Protein AF-A0A256XJR9-F1 (afdb_monomer_lite)

pLDDT: mean 82.84, std 9.89, range [37.97, 92.25]

Secondary structure (DSSP, 8-state):
---B-TTT-PBP-HHHHHHHHHHS-S-GGG-----HHHHH-HHHHHSS--TT--HHHHT-TT---HHHHHHHHHHHHHHTT-S--HHHHHHHHHHHHHSSSS----EE-TTS-EE-TTTTTPPPPPPPPHHHHHHHHHHHS----

Structure (mmCIF, N/CA/C/O backbone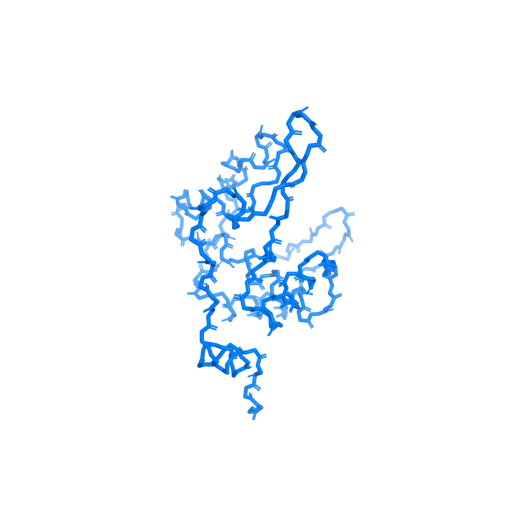):
data_AF-A0A256XJR9-F1
#
_entry.id   AF-A0A256XJR9-F1
#
loop_
_atom_site.group_PDB
_atom_site.id
_atom_site.type_symbol
_atom_site.label_atom_id
_atom_site.label_alt_id
_atom_site.label_comp_id
_atom_site.label_asym_id
_atom_site.label_entity_id
_atom_site.label_seq_id
_atom_site.pdbx_PDB_ins_code
_atom_site.Cartn_x
_atom_site.Cartn_y
_atom_site.Cartn_z
_atom_site.occupancy
_atom_site.B_iso_or_equiv
_atom_site.auth_seq_id
_atom_site.auth_comp_id
_atom_site.auth_asym_id
_atom_site.auth_atom_id
_atom_site.pdbx_PDB_model_num
ATOM 1 N N . MET A 1 1 ? 23.574 -1.643 -22.520 1.00 49.12 1 MET A N 1
ATOM 2 C CA . MET A 1 1 ? 23.359 -0.195 -22.320 1.00 49.12 1 MET A CA 1
ATOM 3 C C . MET A 1 1 ? 23.035 0.008 -20.848 1.00 49.12 1 MET A C 1
ATOM 5 O O . MET A 1 1 ? 22.000 -0.467 -20.403 1.00 49.12 1 MET A O 1
ATOM 9 N N . THR A 1 2 ? 23.954 0.566 -20.061 1.00 58.09 2 THR A N 1
ATOM 10 C CA . THR A 1 2 ? 23.711 0.877 -18.642 1.00 58.09 2 THR A CA 1
ATOM 11 C C . THR A 1 2 ? 22.934 2.181 -18.558 1.00 58.09 2 THR A C 1
ATOM 13 O O . THR A 1 2 ? 23.445 3.219 -18.967 1.00 58.09 2 THR A O 1
ATOM 16 N N . VAL A 1 3 ? 21.697 2.117 -18.068 1.00 70.38 3 VAL A N 1
ATOM 17 C CA . VAL A 1 3 ? 20.910 3.313 -17.753 1.00 70.38 3 VAL A CA 1
ATOM 18 C C . VAL A 1 3 ? 21.555 3.977 -16.537 1.00 70.38 3 VAL A C 1
ATOM 20 O O . VAL A 1 3 ? 21.739 3.329 -15.505 1.00 70.38 3 VAL A O 1
ATOM 23 N N . VAL A 1 4 ? 21.947 5.239 -16.691 1.00 77.62 4 VAL A N 1
ATOM 24 C CA . VAL A 1 4 ? 22.474 6.098 -15.624 1.00 77.62 4 VAL A CA 1
ATOM 25 C C . VAL A 1 4 ? 21.506 7.261 -15.484 1.00 77.62 4 VAL A C 1
ATOM 27 O O . VAL A 1 4 ? 21.094 7.833 -16.495 1.00 77.62 4 VAL A O 1
ATOM 30 N N . ASP A 1 5 ? 21.111 7.580 -14.255 1.00 76.94 5 ASP A N 1
ATOM 31 C CA . ASP A 1 5 ? 20.311 8.773 -14.002 1.00 76.94 5 ASP A CA 1
ATOM 32 C C . ASP A 1 5 ? 21.169 10.024 -14.225 1.00 76.94 5 ASP A C 1
ATOM 34 O O . ASP A 1 5 ? 22.195 10.205 -13.577 1.00 76.94 5 ASP A O 1
ATOM 38 N N . LEU A 1 6 ? 20.749 10.894 -15.143 1.00 81.31 6 LEU A N 1
ATOM 39 C CA . LEU A 1 6 ? 21.476 12.121 -15.479 1.00 81.31 6 LEU A CA 1
ATOM 40 C C . LEU A 1 6 ? 21.401 13.176 -14.370 1.00 81.31 6 LEU A C 1
ATOM 42 O O . LEU A 1 6 ? 22.232 14.077 -14.346 1.00 81.31 6 LEU A O 1
ATOM 46 N N . MET A 1 7 ? 20.416 13.085 -13.473 1.00 82.31 7 MET A N 1
ATOM 47 C CA . MET A 1 7 ? 20.223 14.079 -12.415 1.00 82.31 7 MET A CA 1
ATOM 48 C C . MET A 1 7 ? 21.049 13.779 -11.162 1.00 82.31 7 MET A C 1
ATOM 50 O O . MET A 1 7 ? 21.470 14.709 -10.480 1.00 82.31 7 MET A O 1
ATOM 54 N N . SER A 1 8 ? 21.274 12.500 -10.853 1.00 83.44 8 SER A N 1
ATOM 55 C CA . SER A 1 8 ? 21.989 12.066 -9.643 1.00 83.44 8 SER A CA 1
ATOM 56 C C . SER A 1 8 ? 23.262 11.260 -9.911 1.00 83.44 8 SER A C 1
ATOM 58 O O . SER A 1 8 ? 23.920 10.835 -8.965 1.00 83.44 8 SER A O 1
ATOM 60 N N . GLU A 1 9 ? 23.586 10.991 -11.180 1.00 83.94 9 GLU A N 1
ATOM 61 C CA . GLU A 1 9 ? 24.629 10.044 -11.613 1.00 83.94 9 GLU A CA 1
ATOM 62 C C . GLU A 1 9 ? 24.456 8.619 -11.051 1.00 83.94 9 GLU A C 1
ATOM 64 O O . GLU A 1 9 ? 25.356 7.775 -11.145 1.00 83.94 9 GLU A O 1
ATOM 69 N N . ALA A 1 10 ? 23.280 8.312 -10.491 1.00 83.00 10 ALA A N 1
ATOM 70 C CA . ALA A 1 10 ? 22.995 7.011 -9.922 1.00 83.00 10 ALA A CA 1
ATOM 71 C C . ALA A 1 10 ? 23.047 5.933 -11.008 1.00 83.00 10 ALA A C 1
ATOM 73 O O . ALA A 1 10 ? 22.392 6.006 -12.055 1.00 83.00 10 ALA A O 1
ATOM 74 N N . LYS A 1 11 ? 23.835 4.894 -10.734 1.00 82.75 11 LYS A N 1
ATOM 75 C CA . LYS A 1 11 ? 23.914 3.695 -11.567 1.00 82.75 11 LYS A CA 1
ATOM 76 C C . LYS A 1 11 ? 22.840 2.706 -11.137 1.00 82.75 11 LYS A C 1
ATOM 78 O O . LYS A 1 11 ? 22.510 2.598 -9.958 1.00 82.75 11 LYS A O 1
ATOM 83 N N . MET A 1 12 ? 22.338 1.937 -12.097 1.00 79.56 12 MET A N 1
ATOM 84 C CA . MET A 1 12 ? 21.419 0.838 -11.817 1.00 79.56 12 MET A CA 1
ATOM 85 C C . MET A 1 12 ? 22.041 -0.150 -10.818 1.00 79.56 12 MET A C 1
ATOM 87 O O . MET A 1 12 ? 23.063 -0.774 -11.108 1.00 79.56 12 MET A O 1
ATOM 91 N N . ASN A 1 13 ? 21.394 -0.330 -9.666 1.00 84.69 13 ASN A N 1
ATOM 92 C CA . ASN A 1 13 ? 21.757 -1.370 -8.713 1.00 84.69 13 ASN A CA 1
ATOM 93 C C . ASN A 1 13 ? 21.196 -2.717 -9.198 1.00 84.69 13 ASN A C 1
ATOM 95 O O . ASN A 1 13 ? 19.987 -2.958 -9.171 1.00 84.69 13 ASN A O 1
ATOM 99 N N . VAL A 1 14 ? 22.092 -3.576 -9.688 1.00 83.31 14 VAL A N 1
ATOM 100 C CA . VAL A 1 14 ? 21.743 -4.878 -10.274 1.00 83.31 14 VAL A CA 1
ATOM 101 C C . VAL A 1 14 ? 21.145 -5.821 -9.229 1.00 83.31 14 VAL A C 1
ATOM 103 O O . VAL A 1 14 ? 20.202 -6.539 -9.547 1.00 83.31 14 VAL A O 1
ATOM 106 N N . GLU A 1 15 ? 21.640 -5.775 -7.993 1.00 85.31 15 GLU A N 1
ATOM 107 C CA . GLU A 1 15 ? 21.174 -6.625 -6.895 1.00 85.31 15 GLU A CA 1
ATOM 108 C C . GLU A 1 15 ? 19.758 -6.240 -6.443 1.00 85.31 15 GLU A C 1
ATOM 110 O O . GLU A 1 15 ? 18.892 -7.096 -6.271 1.00 85.31 15 GLU A O 1
ATOM 115 N N . LEU A 1 16 ? 19.475 -4.939 -6.321 1.00 81.69 16 LEU A N 1
ATOM 116 C CA . LEU A 1 16 ? 18.118 -4.467 -6.030 1.00 81.69 16 LEU A CA 1
ATOM 117 C C . LEU A 1 16 ? 17.151 -4.826 -7.157 1.00 81.69 16 LEU A C 1
ATOM 119 O O . LEU A 1 16 ? 16.016 -5.218 -6.895 1.00 81.69 16 LEU A O 1
ATOM 123 N N . ARG A 1 17 ? 17.603 -4.740 -8.414 1.00 80.69 17 ARG A N 1
ATOM 124 C CA . ARG A 1 17 ? 16.804 -5.167 -9.565 1.00 80.69 17 ARG A CA 1
ATOM 125 C C . ARG A 1 17 ? 16.477 -6.659 -9.491 1.00 80.69 17 ARG A C 1
ATOM 127 O O . ARG A 1 17 ? 15.327 -7.009 -9.733 1.00 80.69 17 ARG A O 1
ATOM 134 N N . SER A 1 18 ? 17.444 -7.526 -9.182 1.00 83.00 18 SER A N 1
ATOM 135 C CA . SER A 1 18 ? 17.182 -8.966 -9.068 1.00 83.00 18 SER A CA 1
ATOM 136 C C . SER A 1 18 ? 16.237 -9.278 -7.910 1.00 83.00 18 SER A C 1
ATOM 138 O O . SER A 1 18 ? 15.260 -9.983 -8.131 1.00 83.00 18 SER A O 1
ATOM 140 N N . LYS A 1 19 ? 16.434 -8.666 -6.734 1.00 84.06 19 LYS A N 1
ATOM 141 C CA . LYS A 1 19 ? 15.525 -8.825 -5.583 1.00 84.06 19 LYS A CA 1
ATOM 142 C C . LYS A 1 19 ? 14.102 -8.350 -5.891 1.00 84.06 19 LYS A C 1
ATOM 144 O O . LYS A 1 19 ? 13.136 -8.996 -5.504 1.00 84.06 19 LYS A O 1
ATOM 149 N N . ALA A 1 20 ? 13.949 -7.237 -6.611 1.00 80.06 20 ALA A N 1
ATOM 150 C CA . ALA A 1 20 ? 12.634 -6.727 -7.000 1.00 80.06 20 ALA A CA 1
ATOM 151 C C . ALA A 1 20 ? 11.917 -7.643 -8.005 1.00 80.06 20 ALA A C 1
ATOM 153 O O . ALA A 1 20 ? 10.696 -7.759 -7.949 1.00 80.06 20 ALA A O 1
ATOM 154 N N . ILE A 1 21 ? 12.665 -8.293 -8.904 1.00 78.75 21 ILE A N 1
ATOM 155 C CA . ILE A 1 21 ? 12.128 -9.287 -9.846 1.00 78.75 21 ILE A CA 1
ATOM 156 C C . ILE A 1 21 ? 11.777 -10.591 -9.125 1.00 78.75 21 ILE A C 1
ATOM 158 O O . ILE A 1 21 ? 10.779 -11.206 -9.455 1.00 78.75 21 ILE A O 1
ATOM 162 N N . GLU A 1 22 ? 12.563 -11.010 -8.138 1.00 79.62 22 GLU A N 1
ATOM 163 C CA . GLU A 1 22 ? 12.275 -12.208 -7.346 1.00 79.62 22 GLU A CA 1
ATOM 164 C C . GLU A 1 22 ? 11.027 -12.024 -6.468 1.00 79.62 22 GLU A C 1
ATOM 166 O O . GLU A 1 22 ? 10.140 -12.876 -6.452 1.00 79.62 22 GLU A O 1
ATOM 171 N N . LYS A 1 23 ? 10.911 -10.874 -5.784 1.00 73.62 23 LYS A N 1
ATOM 172 C CA . LYS A 1 23 ? 9.734 -10.547 -4.961 1.00 73.62 23 LYS A CA 1
ATOM 173 C C . LYS A 1 23 ? 8.497 -10.193 -5.798 1.00 73.62 23 LYS A C 1
ATOM 175 O O . LYS A 1 23 ? 7.369 -10.399 -5.352 1.00 73.62 23 LYS A O 1
ATOM 180 N N . GLY A 1 24 ? 8.681 -9.618 -6.986 1.00 65.62 24 GLY A N 1
ATOM 181 C CA . GLY A 1 24 ? 7.599 -9.283 -7.908 1.00 65.62 24 GLY A CA 1
ATOM 182 C C . GLY A 1 24 ? 7.228 -10.492 -8.761 1.00 65.62 24 GLY A C 1
ATOM 183 O O . GLY A 1 24 ? 8.006 -10.897 -9.606 1.00 65.62 24 GLY A O 1
ATOM 184 N N . ARG A 1 25 ? 6.026 -11.052 -8.596 1.00 58.66 25 ARG A N 1
ATOM 185 C CA . ARG A 1 25 ? 5.564 -12.292 -9.261 1.00 58.66 25 ARG A CA 1
ATOM 186 C C . ARG A 1 25 ? 5.452 -12.265 -10.807 1.00 58.66 25 ARG A C 1
ATOM 188 O O . ARG A 1 25 ? 4.708 -13.070 -11.354 1.00 58.66 25 ARG A O 1
ATOM 195 N N . TYR A 1 26 ? 6.138 -11.381 -11.534 1.00 57.34 26 TYR A N 1
ATOM 196 C CA . TYR A 1 26 ? 5.908 -11.185 -12.969 1.00 57.34 26 TYR A CA 1
ATOM 197 C C . TYR A 1 26 ? 7.154 -10.823 -13.778 1.00 57.34 26 TYR A C 1
ATOM 199 O O . TYR A 1 26 ? 8.120 -10.247 -13.277 1.00 57.34 26 TYR A O 1
ATOM 207 N N . GLU A 1 27 ? 7.063 -11.108 -15.081 1.00 55.78 27 GLU A N 1
ATOM 208 C CA . GLU A 1 27 ? 8.012 -10.778 -16.148 1.00 55.78 27 GLU A CA 1
ATOM 209 C C . GLU A 1 27 ? 8.157 -9.258 -16.351 1.00 55.78 27 GLU A C 1
ATOM 211 O O . GLU A 1 27 ? 7.806 -8.661 -17.365 1.00 55.78 27 GLU A O 1
ATOM 216 N N . LEU A 1 28 ? 8.771 -8.599 -15.376 1.00 58.75 28 LEU A N 1
ATOM 217 C CA . LEU A 1 28 ? 9.246 -7.217 -15.443 1.00 58.75 28 LEU A CA 1
ATOM 218 C C . LEU A 1 28 ? 10.270 -6.966 -16.558 1.00 58.75 28 LEU A C 1
ATOM 220 O O . LEU A 1 28 ? 10.629 -5.820 -16.841 1.00 58.75 28 LEU A O 1
ATOM 224 N N . TYR A 1 29 ? 10.748 -8.041 -17.183 1.00 60.28 29 TYR A N 1
ATOM 225 C CA . TYR A 1 29 ? 11.843 -8.041 -18.136 1.00 60.28 29 TYR A CA 1
ATOM 226 C C . TYR A 1 29 ? 11.488 -7.425 -19.495 1.00 60.28 29 TYR A C 1
ATOM 228 O O . TYR A 1 29 ? 12.391 -7.074 -20.248 1.00 60.28 29 TYR A O 1
ATOM 236 N N . ASN A 1 30 ? 10.206 -7.202 -19.789 1.00 72.12 30 ASN A N 1
ATOM 237 C CA . ASN A 1 30 ? 9.804 -6.777 -21.128 1.00 72.12 30 ASN A CA 1
ATOM 238 C C . ASN A 1 30 ? 9.737 -5.242 -21.310 1.00 72.12 30 ASN A C 1
ATOM 240 O O . ASN A 1 30 ? 9.735 -4.757 -22.432 1.00 72.12 30 ASN A O 1
ATOM 244 N N . CYS A 1 31 ? 9.782 -4.409 -20.259 1.00 83.31 31 CYS A N 1
ATOM 245 C CA . CYS A 1 31 ? 9.561 -2.957 -20.406 1.00 83.31 31 CYS A CA 1
ATOM 246 C C . CYS A 1 31 ? 10.505 -2.238 -21.410 1.00 83.31 31 CYS A C 1
ATOM 248 O O . CYS A 1 31 ? 11.674 -1.985 -21.132 1.00 83.31 31 CYS A O 1
ATOM 250 N N . PHE A 1 32 ? 9.943 -1.769 -22.528 1.00 88.12 32 PHE A N 1
ATOM 251 C CA . PHE A 1 32 ? 10.620 -0.998 -23.592 1.00 88.12 32 PHE A CA 1
ATOM 252 C C . PHE A 1 32 ? 10.516 0.534 -23.463 1.00 88.12 32 PHE A C 1
ATOM 254 O O . PHE A 1 32 ? 10.680 1.253 -24.443 1.00 88.12 32 PHE A O 1
ATOM 261 N N . GLN A 1 33 ? 10.169 1.053 -22.281 1.00 87.69 33 GLN A N 1
ATOM 262 C CA . GLN A 1 33 ? 10.149 2.500 -22.002 1.00 87.69 33 GLN A CA 1
ATOM 263 C C . GLN A 1 33 ? 9.188 3.348 -22.873 1.00 87.69 33 GLN A C 1
ATOM 265 O O . GLN A 1 33 ? 9.448 4.514 -23.146 1.00 87.69 33 GLN A O 1
ATOM 270 N N . CYS A 1 34 ? 8.019 2.821 -23.259 1.00 92.25 34 CYS A N 1
ATOM 271 C CA . CYS A 1 34 ? 7.041 3.569 -24.079 1.00 92.25 34 CYS A CA 1
ATOM 272 C C . CYS A 1 34 ? 6.291 4.720 -23.374 1.00 92.25 34 CYS A C 1
ATOM 274 O O . CYS A 1 34 ? 5.433 5.348 -23.991 1.00 92.25 34 CYS A O 1
ATOM 276 N N . MET A 1 35 ? 6.514 4.948 -22.074 1.00 90.19 35 MET A N 1
ATOM 277 C CA . MET A 1 35 ? 5.872 6.012 -21.276 1.00 90.19 35 MET A CA 1
ATOM 278 C C . MET A 1 35 ? 4.330 5.951 -21.147 1.00 90.19 35 MET A C 1
ATOM 280 O O . MET A 1 35 ? 3.708 6.890 -20.637 1.00 90.19 35 MET A O 1
ATOM 284 N N . ARG A 1 36 ? 3.667 4.854 -21.542 1.00 90.88 36 ARG A N 1
ATOM 285 C CA . ARG A 1 36 ? 2.200 4.705 -21.395 1.00 90.88 36 ARG A CA 1
ATOM 286 C C . ARG A 1 36 ? 1.729 4.731 -19.942 1.00 90.88 36 ARG A C 1
ATOM 288 O O . ARG A 1 36 ? 0.711 5.349 -19.638 1.00 90.88 36 ARG A O 1
ATOM 295 N N . CYS A 1 37 ? 2.471 4.093 -19.040 1.00 90.12 37 CYS A N 1
ATOM 296 C CA . CYS A 1 37 ? 2.161 4.119 -17.612 1.00 90.12 37 CYS A CA 1
ATOM 297 C C . CYS A 1 37 ? 2.278 5.540 -17.036 1.00 90.12 37 CYS A C 1
ATOM 299 O O . CYS A 1 37 ? 1.386 5.967 -16.309 1.00 90.12 37 CYS A O 1
ATOM 301 N N . THR A 1 38 ? 3.307 6.299 -17.427 1.00 89.44 38 THR A N 1
ATOM 302 C CA . THR A 1 38 ? 3.522 7.688 -16.993 1.00 89.44 38 THR A CA 1
ATOM 303 C C . THR A 1 38 ? 2.435 8.622 -17.518 1.00 89.44 38 THR A C 1
ATOM 305 O O . THR A 1 38 ? 1.777 9.306 -16.739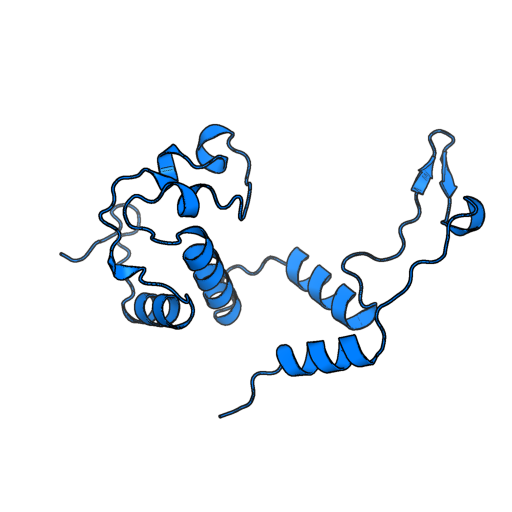 1.00 89.44 38 THR A O 1
ATOM 308 N N . SER A 1 39 ? 2.176 8.603 -18.828 1.00 88.81 39 SER A N 1
ATOM 309 C CA . SER A 1 39 ? 1.135 9.432 -19.459 1.00 88.81 39 SER A CA 1
ATOM 310 C C . SER A 1 39 ? -0.283 9.071 -19.001 1.00 88.81 39 SER A C 1
ATOM 312 O O . SER A 1 39 ? -1.181 9.914 -19.002 1.00 88.81 39 SER A O 1
ATOM 314 N N . GLY A 1 40 ? -0.507 7.818 -18.598 1.00 84.75 40 GLY A N 1
ATOM 315 C CA . GLY A 1 40 ? -1.768 7.330 -18.047 1.00 84.75 40 GLY A CA 1
ATOM 316 C C . GLY A 1 40 ? -1.940 7.543 -16.541 1.00 84.75 40 GLY A C 1
ATOM 317 O O . GLY A 1 40 ? -3.050 7.335 -16.045 1.00 84.75 40 GLY A O 1
ATOM 318 N N . CYS A 1 41 ? -0.886 7.945 -15.828 1.00 88.56 41 CYS A N 1
ATOM 319 C CA . CYS A 1 41 ? -0.884 8.038 -14.374 1.00 88.56 41 CYS A CA 1
ATOM 320 C C . CYS A 1 41 ? -1.781 9.182 -13.892 1.00 88.56 41 CYS A C 1
ATOM 322 O O . CYS A 1 41 ? -1.608 10.338 -14.281 1.00 88.56 41 CYS A O 1
ATOM 324 N N . THR A 1 42 ? -2.727 8.878 -13.002 1.00 84.12 42 THR A N 1
ATOM 325 C CA . THR A 1 42 ? -3.565 9.904 -12.368 1.00 84.12 42 THR A CA 1
ATOM 326 C C . THR A 1 42 ? -2.743 10.839 -11.500 1.00 84.12 42 THR A C 1
ATOM 328 O O . THR A 1 42 ? -3.041 12.024 -11.484 1.00 84.12 42 THR A O 1
ATOM 331 N N . SER A 1 43 ? -1.674 10.348 -10.865 1.00 83.06 43 SER A N 1
ATOM 332 C CA . SER A 1 43 ? -0.786 11.199 -10.070 1.00 83.06 43 SER A CA 1
ATOM 333 C C . SER A 1 43 ? -0.058 12.238 -10.916 1.00 83.06 43 SER A C 1
ATOM 335 O O . SER A 1 43 ? 0.153 13.351 -10.459 1.00 83.06 43 SER A O 1
ATOM 337 N N . MET A 1 44 ? 0.262 11.914 -12.172 1.00 80.38 44 MET A N 1
ATOM 338 C CA . MET A 1 44 ? 0.834 12.888 -13.105 1.00 80.38 44 MET A CA 1
ATOM 339 C C . MET A 1 44 ? -0.224 13.882 -13.609 1.00 80.38 44 MET A C 1
ATOM 341 O O . MET A 1 44 ? 0.058 15.064 -13.757 1.00 80.38 44 MET A O 1
ATOM 345 N N . LYS A 1 45 ? -1.453 13.418 -13.879 1.00 75.50 45 LYS A N 1
ATOM 346 C CA . LYS A 1 45 ? -2.515 14.259 -14.463 1.00 75.50 45 LYS A CA 1
ATOM 347 C C . LYS A 1 45 ? -3.206 15.184 -13.469 1.00 75.50 45 LYS A C 1
ATOM 349 O O . LYS A 1 45 ? -3.581 16.288 -13.835 1.00 75.50 45 LYS A O 1
ATOM 354 N N . LEU A 1 46 ? -3.453 14.686 -12.265 1.00 76.56 46 LEU A N 1
ATOM 355 C CA . LEU A 1 46 ? -4.226 15.376 -11.234 1.00 76.56 46 LEU A CA 1
ATOM 356 C C . LEU A 1 46 ? -3.327 15.981 -10.155 1.00 76.56 46 LEU A C 1
ATOM 358 O O . LEU A 1 46 ? -3.842 16.645 -9.269 1.00 76.56 46 LEU A O 1
ATOM 362 N N . LEU A 1 47 ? -2.009 15.734 -10.207 1.00 72.75 47 LEU A N 1
ATOM 363 C CA . LEU A 1 47 ? -1.044 16.116 -9.165 1.00 72.75 47 LEU A CA 1
ATOM 364 C C . LEU A 1 47 ? -1.432 15.617 -7.757 1.00 72.75 47 LEU A C 1
ATOM 366 O O . LEU A 1 47 ? -0.923 16.100 -6.751 1.00 72.75 47 LEU A O 1
ATOM 370 N N . GLU A 1 48 ? -2.302 14.607 -7.687 1.00 66.69 48 GLU A N 1
ATOM 371 C CA . GLU A 1 48 ? -2.739 13.955 -6.457 1.00 66.69 48 GLU A CA 1
ATOM 372 C C . GLU A 1 48 ? -2.124 12.563 -6.354 1.00 66.69 48 GLU A C 1
ATOM 374 O O . GLU A 1 48 ? -2.235 11.747 -7.273 1.00 66.69 48 GLU A O 1
ATOM 379 N N . LEU A 1 49 ? -1.530 12.237 -5.207 1.00 67.69 49 LEU A N 1
ATOM 380 C CA . LEU A 1 49 ? -1.005 10.898 -4.973 1.00 67.69 49 LEU A CA 1
ATOM 381 C C . LEU A 1 49 ? -2.169 9.895 -4.862 1.00 67.69 49 LEU A C 1
ATOM 383 O O . LEU A 1 49 ? -2.823 9.785 -3.828 1.00 67.69 49 LEU A O 1
ATOM 387 N N . LYS A 1 50 ? -2.422 9.134 -5.931 1.00 69.06 50 LYS A N 1
ATOM 388 C CA . LYS A 1 50 ? -3.341 7.984 -5.919 1.00 69.06 50 LYS A CA 1
ATOM 389 C C . LYS A 1 50 ? -2.526 6.691 -5.976 1.00 69.06 50 LYS A C 1
ATOM 391 O O . LYS A 1 50 ? -2.258 6.196 -7.077 1.00 69.06 50 LYS A O 1
ATOM 396 N N . PRO A 1 51 ? -2.068 6.155 -4.831 1.00 66.00 51 PRO A N 1
ATOM 397 C CA . PRO A 1 51 ? -1.356 4.885 -4.832 1.00 66.00 51 PRO A CA 1
ATOM 398 C C . PRO A 1 51 ? -2.274 3.771 -5.365 1.00 66.00 51 PRO A C 1
ATOM 400 O O . PRO A 1 51 ? -3.472 3.773 -5.106 1.00 66.00 51 PRO A O 1
ATOM 403 N N . GLN A 1 52 ? -1.701 2.838 -6.132 1.00 80.19 52 GLN A N 1
ATOM 404 C CA . GLN A 1 52 ? -2.327 1.555 -6.497 1.00 80.19 52 GLN A CA 1
ATOM 405 C C . GLN A 1 52 ? -3.652 1.631 -7.289 1.00 80.19 52 GLN A C 1
ATOM 407 O O . GLN A 1 52 ? -4.507 0.766 -7.165 1.00 80.19 52 GLN A O 1
ATOM 412 N N . CYS A 1 53 ? -3.826 2.609 -8.186 1.00 88.38 53 CYS A N 1
ATOM 413 C CA . CYS A 1 53 ? -5.003 2.652 -9.075 1.00 88.38 53 CYS A CA 1
ATOM 414 C C . CYS A 1 53 ? -5.000 1.615 -10.223 1.00 88.38 53 CYS A C 1
ATOM 416 O O . CYS A 1 53 ? -5.903 1.645 -11.059 1.00 88.38 53 CYS A O 1
ATOM 418 N N . LEU A 1 54 ? -3.960 0.776 -10.323 1.00 89.19 54 LEU A N 1
ATOM 419 C CA . LEU A 1 54 ? -3.752 -0.300 -11.313 1.00 89.19 54 LEU A CA 1
ATOM 420 C C . LEU A 1 54 ? -3.748 0.097 -12.804 1.00 89.19 54 LEU A C 1
ATOM 422 O O . LEU A 1 54 ? -3.361 -0.704 -13.647 1.00 89.19 54 LEU A O 1
ATOM 426 N N . LYS A 1 55 ? -4.063 1.348 -13.166 1.00 89.31 55 LYS A N 1
ATOM 427 C CA . LYS A 1 55 ? -4.133 1.798 -14.573 1.00 89.31 55 LYS A CA 1
ATOM 428 C C . LYS A 1 55 ? -2.861 1.552 -15.384 1.00 89.31 55 LYS A C 1
ATOM 430 O O . LYS A 1 55 ? -2.935 1.436 -16.604 1.00 89.31 55 LYS A O 1
ATOM 435 N N . CYS A 1 56 ? -1.697 1.575 -14.740 1.00 90.00 56 CYS A N 1
ATOM 436 C CA . CYS A 1 56 ? -0.418 1.320 -15.396 1.00 90.00 56 CYS A CA 1
ATOM 437 C C . CYS A 1 56 ? -0.246 -0.150 -15.798 1.00 90.00 56 CYS A C 1
ATOM 439 O O . CYS A 1 56 ? 0.351 -0.388 -16.844 1.00 90.00 56 CYS A O 1
ATOM 441 N N . THR A 1 57 ? -0.789 -1.082 -15.011 1.00 89.00 57 THR A N 1
ATOM 442 C CA . THR A 1 57 ? -0.847 -2.515 -15.321 1.00 89.00 57 THR A CA 1
ATOM 443 C C . THR A 1 57 ? -1.795 -2.744 -16.499 1.00 89.00 57 THR A C 1
ATOM 445 O O . THR A 1 57 ? -1.351 -3.158 -17.561 1.00 89.00 57 THR A O 1
ATOM 448 N N . GLU A 1 58 ? -3.044 -2.280 -16.400 1.00 90.19 58 GLU A N 1
ATOM 449 C CA . GLU A 1 58 ? -4.086 -2.487 -17.430 1.00 90.19 58 GLU A CA 1
ATOM 450 C C . GLU A 1 58 ? -3.752 -1.933 -18.825 1.00 90.19 58 GLU A C 1
ATOM 452 O O . GLU A 1 58 ? -4.311 -2.343 -19.839 1.00 90.19 58 GLU A O 1
ATOM 457 N N . ARG A 1 59 ? -2.890 -0.916 -18.900 1.00 90.06 59 ARG A N 1
ATOM 458 C CA . ARG A 1 59 ? -2.556 -0.227 -20.161 1.00 90.06 59 ARG A CA 1
ATOM 459 C C . ARG A 1 59 ? -1.212 -0.642 -20.729 1.00 90.06 59 ARG A C 1
ATOM 461 O O . ARG A 1 59 ? -0.816 -0.110 -21.776 1.00 90.06 59 ARG A O 1
ATOM 468 N N . CYS A 1 60 ? -0.479 -1.496 -20.022 1.00 90.06 60 CYS A N 1
ATOM 469 C CA . CYS A 1 60 ? 0.834 -1.908 -20.457 1.00 90.06 60 CYS A CA 1
ATOM 470 C C . CYS A 1 60 ? 0.703 -2.763 -21.727 1.00 90.06 60 CYS A C 1
ATOM 472 O O . CYS A 1 60 ? 0.085 -3.819 -21.692 1.00 90.06 60 CYS A O 1
ATOM 474 N N . PRO A 1 61 ? 1.302 -2.356 -22.860 1.00 90.50 61 PRO A N 1
ATOM 475 C CA . PRO A 1 61 ? 1.227 -3.129 -24.101 1.00 90.50 61 PRO A CA 1
ATOM 476 C C . PRO A 1 61 ? 2.054 -4.422 -24.054 1.00 90.50 61 PRO A C 1
ATOM 478 O O . PRO A 1 61 ? 2.028 -5.188 -25.007 1.00 90.50 61 PRO A O 1
ATOM 481 N N . GLN A 1 62 ? 2.825 -4.626 -22.985 1.00 88.19 62 GLN A N 1
ATOM 482 C CA . GLN A 1 62 ? 3.695 -5.782 -22.786 1.00 88.19 62 GLN A CA 1
ATOM 483 C C . GLN A 1 62 ? 3.273 -6.624 -21.588 1.00 88.19 62 GLN A C 1
ATOM 485 O O . GLN A 1 62 ? 4.078 -7.405 -21.096 1.00 88.19 62 GLN A O 1
ATOM 490 N N . ASP A 1 63 ? 2.070 -6.370 -21.064 1.00 84.19 63 ASP A N 1
ATOM 491 C CA . ASP A 1 63 ? 1.533 -7.033 -19.872 1.00 84.19 63 ASP A CA 1
ATOM 492 C C . ASP A 1 63 ? 2.470 -6.972 -18.650 1.00 84.19 63 ASP A C 1
ATOM 494 O O . ASP A 1 63 ? 2.412 -7.766 -17.718 1.00 84.19 63 ASP A O 1
ATOM 498 N N . ALA A 1 64 ? 3.372 -5.984 -18.638 1.00 82.25 64 ALA A N 1
ATOM 499 C CA . ALA A 1 64 ? 4.144 -5.686 -17.448 1.00 82.25 64 ALA A CA 1
ATOM 500 C C . ALA A 1 64 ? 3.179 -5.161 -16.377 1.00 82.25 64 ALA A C 1
ATOM 502 O O . ALA A 1 64 ? 2.290 -4.360 -16.684 1.00 82.25 64 ALA A O 1
ATOM 503 N N . ALA A 1 65 ? 3.429 -5.515 -15.117 1.00 85.94 65 ALA A N 1
ATOM 504 C CA . ALA A 1 65 ? 2.663 -5.052 -13.963 1.00 85.94 65 ALA A CA 1
ATOM 505 C C . ALA A 1 65 ? 3.414 -3.965 -13.154 1.00 85.94 65 ALA A C 1
ATOM 507 O O . ALA A 1 65 ? 3.911 -4.241 -12.059 1.00 85.94 65 ALA A O 1
ATOM 508 N N . PRO A 1 66 ? 3.529 -2.702 -13.638 1.00 86.62 66 PRO A N 1
ATOM 509 C CA . PRO A 1 66 ? 4.225 -1.642 -12.910 1.00 86.62 66 PRO A CA 1
ATOM 510 C C . PRO A 1 66 ? 3.714 -1.408 -11.487 1.00 86.62 66 PRO A C 1
ATOM 512 O O . PRO A 1 66 ? 4.503 -1.034 -10.625 1.00 86.62 66 PRO A O 1
ATOM 515 N N . SER A 1 67 ? 2.415 -1.595 -11.227 1.00 87.00 67 SER A N 1
ATOM 516 C CA . SER A 1 67 ? 1.857 -1.406 -9.879 1.00 87.00 67 SER A CA 1
ATOM 517 C C . SER A 1 67 ? 2.450 -2.391 -8.867 1.00 87.00 67 SER A C 1
ATOM 519 O O . SER A 1 67 ? 2.741 -2.022 -7.725 1.00 87.00 67 SER A O 1
ATOM 521 N N . ASP A 1 68 ? 2.682 -3.625 -9.304 1.00 85.31 68 ASP A N 1
ATOM 522 C CA . ASP A 1 68 ? 3.200 -4.696 -8.459 1.00 85.31 68 ASP A CA 1
ATOM 523 C C . ASP A 1 68 ? 4.690 -4.499 -8.215 1.00 85.31 68 ASP A C 1
ATOM 525 O O . ASP A 1 68 ? 5.139 -4.595 -7.076 1.00 85.31 68 ASP A O 1
ATOM 529 N N . LEU A 1 69 ? 5.440 -4.084 -9.244 1.00 84.88 69 LEU A N 1
ATOM 530 C CA . LEU A 1 69 ? 6.831 -3.659 -9.079 1.00 84.88 69 LEU A CA 1
ATOM 531 C C . LEU A 1 69 ? 6.958 -2.527 -8.060 1.00 84.88 69 LEU A C 1
ATOM 533 O O . LEU A 1 69 ? 7.822 -2.582 -7.192 1.00 84.88 69 LEU A O 1
ATOM 537 N N . ILE A 1 70 ? 6.111 -1.497 -8.147 1.00 86.69 70 ILE A N 1
ATOM 538 C CA . ILE A 1 70 ? 6.137 -0.382 -7.190 1.00 86.69 70 ILE A CA 1
ATOM 539 C C . ILE A 1 70 ? 5.870 -0.896 -5.771 1.00 86.69 70 ILE A C 1
ATOM 541 O O . ILE A 1 70 ? 6.489 -0.417 -4.825 1.00 86.69 70 ILE A O 1
ATOM 545 N N . THR A 1 71 ? 4.982 -1.877 -5.611 1.00 86.31 71 THR A N 1
ATOM 546 C CA . THR A 1 71 ? 4.694 -2.488 -4.307 1.00 86.31 71 THR A CA 1
ATOM 547 C C . THR A 1 71 ? 5.884 -3.313 -3.801 1.00 86.31 71 THR A C 1
ATOM 549 O O . THR A 1 71 ? 6.298 -3.131 -2.661 1.00 86.31 71 THR A O 1
ATOM 552 N N . ALA A 1 72 ? 6.514 -4.127 -4.652 1.00 85.44 72 ALA A N 1
ATOM 553 C CA . ALA A 1 72 ? 7.726 -4.872 -4.307 1.00 85.44 72 ALA A CA 1
ATOM 554 C C . ALA A 1 72 ? 8.885 -3.940 -3.915 1.00 85.44 72 ALA A C 1
ATOM 556 O O . ALA A 1 72 ? 9.570 -4.186 -2.926 1.00 85.44 72 ALA A O 1
ATOM 557 N N . LEU A 1 73 ? 9.067 -2.829 -4.636 1.00 85.50 73 LEU A N 1
ATOM 558 C CA . LEU A 1 73 ? 10.064 -1.809 -4.305 1.00 85.50 73 LEU A CA 1
ATOM 559 C C . LEU A 1 73 ? 9.770 -1.120 -2.967 1.00 85.50 73 LEU A C 1
ATOM 561 O O . LEU A 1 73 ? 10.707 -0.827 -2.235 1.00 85.50 73 LEU A O 1
ATOM 565 N N . ARG A 1 74 ? 8.497 -0.881 -2.621 1.00 86.44 74 ARG A N 1
ATOM 566 C CA . ARG A 1 74 ? 8.120 -0.350 -1.297 1.00 86.44 74 ARG A CA 1
ATOM 567 C C . ARG A 1 74 ? 8.442 -1.335 -0.180 1.00 86.44 74 ARG A C 1
ATOM 569 O O . ARG A 1 74 ? 8.943 -0.906 0.850 1.00 86.44 74 ARG A O 1
ATOM 576 N N . ASN A 1 75 ? 8.199 -2.625 -0.399 1.00 86.12 75 ASN A N 1
ATOM 577 C CA . ASN A 1 75 ? 8.542 -3.663 0.573 1.00 86.12 75 ASN A CA 1
ATOM 578 C C . ASN A 1 75 ? 10.061 -3.749 0.761 1.00 86.12 75 ASN A C 1
ATOM 580 O O . ASN A 1 75 ? 10.532 -3.754 1.886 1.00 86.12 75 ASN A O 1
ATOM 584 N N . LEU A 1 76 ? 10.836 -3.714 -0.327 1.00 86.38 76 LEU A N 1
ATOM 585 C CA . LEU A 1 76 ? 12.299 -3.659 -0.239 1.00 86.38 76 LEU A CA 1
ATOM 586 C C . LEU A 1 76 ? 12.791 -2.387 0.461 1.00 86.38 76 LEU A C 1
ATOM 588 O O . LEU A 1 76 ? 13.719 -2.454 1.254 1.00 86.38 76 LEU A O 1
ATOM 592 N N . ALA A 1 77 ? 12.173 -1.234 0.195 1.00 87.88 77 ALA A N 1
ATOM 593 C CA . ALA A 1 77 ? 12.508 0.003 0.896 1.00 87.88 77 ALA A CA 1
ATOM 594 C C . ALA A 1 77 ? 12.213 -0.101 2.400 1.00 87.88 77 ALA A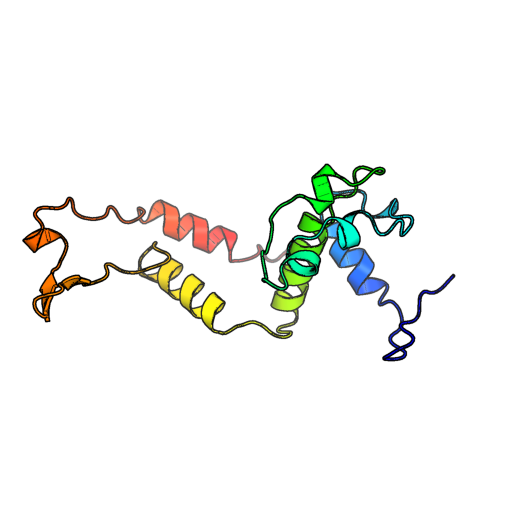 C 1
ATOM 596 O O . ALA A 1 77 ? 13.006 0.381 3.200 1.00 87.88 77 ALA A O 1
ATOM 597 N N . PHE A 1 78 ? 11.120 -0.770 2.778 1.00 87.88 78 PHE A N 1
ATOM 598 C CA . PHE A 1 78 ? 10.804 -1.069 4.172 1.00 87.88 78 PHE A CA 1
ATOM 599 C C . PHE A 1 78 ? 11.846 -1.995 4.811 1.00 87.88 78 PHE A C 1
ATOM 601 O O . PHE A 1 78 ? 12.368 -1.653 5.866 1.00 87.88 78 PHE A O 1
ATOM 608 N N . ASP A 1 79 ? 12.213 -3.095 4.144 1.00 85.38 79 ASP A N 1
ATOM 609 C CA . ASP A 1 79 ? 13.246 -4.036 4.614 1.00 85.38 79 ASP A CA 1
ATOM 610 C C . ASP A 1 79 ? 14.615 -3.352 4.794 1.00 85.38 79 ASP A C 1
ATOM 612 O O . ASP A 1 79 ? 15.426 -3.756 5.621 1.00 85.38 79 ASP A O 1
ATOM 616 N N . MET A 1 80 ? 14.886 -2.313 4.000 1.00 86.12 80 MET A N 1
ATOM 617 C CA . MET A 1 80 ? 16.101 -1.498 4.074 1.00 86.12 80 MET A CA 1
ATOM 618 C C . MET A 1 80 ? 15.995 -0.326 5.062 1.00 86.12 80 MET A C 1
ATOM 620 O O . MET A 1 80 ? 16.906 0.500 5.106 1.00 86.12 80 MET A O 1
ATOM 624 N N . GLU A 1 81 ? 14.874 -0.194 5.779 1.00 86.25 81 GLU A N 1
ATOM 625 C C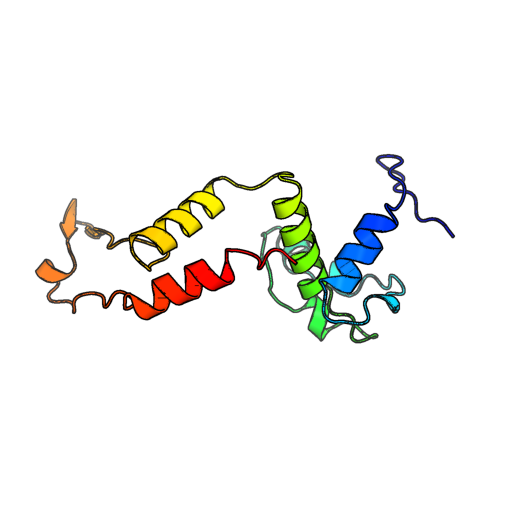A . GLU A 1 81 ? 14.545 0.941 6.657 1.00 86.25 81 GLU A CA 1
ATOM 626 C C . GLU A 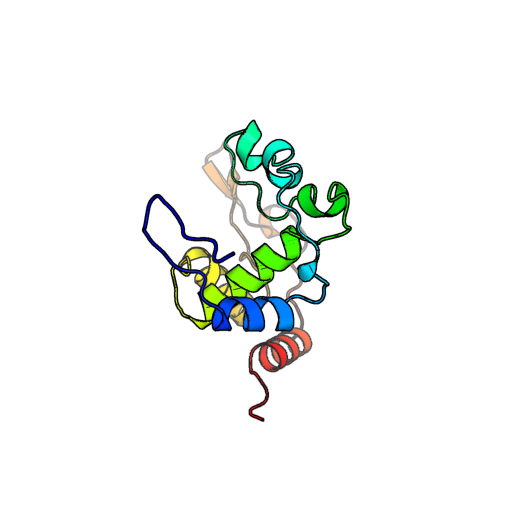1 81 ? 14.639 2.311 5.952 1.00 86.25 81 GLU A C 1
ATOM 628 O O . GLU A 1 81 ? 14.802 3.372 6.559 1.00 86.25 81 GLU A O 1
ATOM 633 N N . ALA A 1 82 ? 14.505 2.310 4.626 1.00 84.25 82 ALA A N 1
ATOM 634 C CA . ALA A 1 82 ? 14.651 3.484 3.792 1.00 84.25 82 ALA A CA 1
ATOM 635 C C . ALA A 1 82 ? 13.311 4.219 3.673 1.00 84.25 82 ALA A C 1
ATOM 637 O O . ALA A 1 82 ? 12.448 3.852 2.875 1.00 84.25 82 ALA A O 1
ATOM 638 N N . ASN A 1 83 ? 13.174 5.324 4.412 1.00 79.38 83 ASN A N 1
ATOM 639 C CA . ASN A 1 83 ? 12.051 6.262 4.292 1.00 79.38 83 ASN A CA 1
ATOM 640 C C . ASN A 1 83 ? 10.679 5.632 4.619 1.00 79.38 83 ASN A C 1
ATOM 642 O O . ASN A 1 83 ? 9.708 5.795 3.875 1.00 79.38 83 ASN A O 1
ATOM 646 N N . VAL A 1 84 ? 10.606 4.899 5.734 1.00 84.31 84 VAL A N 1
ATOM 647 C CA . VAL A 1 84 ? 9.366 4.301 6.249 1.00 84.31 84 VAL A CA 1
ATOM 648 C C . VAL A 1 84 ? 8.527 5.371 6.962 1.00 84.31 84 VAL A C 1
ATOM 650 O O . VAL A 1 84 ? 8.971 5.907 7.977 1.00 84.31 84 VAL A O 1
ATOM 653 N N . PRO A 1 85 ? 7.311 5.702 6.488 1.00 87.81 85 PRO A N 1
ATOM 654 C CA . PRO A 1 85 ? 6.501 6.724 7.145 1.00 87.81 85 PRO A CA 1
ATOM 655 C C . PRO A 1 85 ? 5.896 6.211 8.460 1.00 87.81 85 PRO A C 1
ATOM 657 O O . PRO A 1 85 ? 5.213 5.186 8.474 1.00 87.81 85 PRO A O 1
ATOM 660 N N . GLU A 1 86 ? 6.049 6.981 9.542 1.00 89.44 86 GLU A N 1
ATOM 661 C CA . GLU A 1 86 ? 5.553 6.644 10.891 1.00 89.44 86 GLU A CA 1
ATOM 662 C C . GLU A 1 86 ? 4.051 6.322 10.933 1.00 89.44 86 GLU A C 1
ATOM 664 O O . GLU A 1 86 ? 3.607 5.463 11.695 1.00 89.44 86 GLU A O 1
ATOM 669 N N . ALA A 1 87 ? 3.256 6.971 10.078 1.00 88.88 87 ALA A N 1
ATOM 670 C CA . ALA A 1 87 ? 1.817 6.736 9.998 1.00 88.88 87 ALA A CA 1
ATOM 671 C C . ALA A 1 87 ? 1.475 5.272 9.665 1.00 88.88 87 ALA A C 1
ATOM 673 O O . ALA A 1 87 ? 0.492 4.748 10.183 1.00 88.88 87 ALA A O 1
ATOM 674 N N . TYR A 1 88 ? 2.289 4.598 8.841 1.00 88.38 88 TYR A N 1
ATOM 675 C CA . TYR A 1 88 ? 2.088 3.179 8.538 1.00 88.38 88 TYR A CA 1
ATOM 676 C C . TYR A 1 88 ? 2.445 2.289 9.728 1.00 88.38 88 TYR A C 1
ATOM 678 O O . TYR A 1 88 ? 1.712 1.345 10.005 1.00 88.38 88 TYR A O 1
ATOM 686 N N . LEU A 1 89 ? 3.509 2.614 10.469 1.00 89.31 89 LEU A N 1
ATOM 687 C CA . LEU A 1 89 ? 3.886 1.872 11.677 1.00 89.31 89 LEU A CA 1
ATOM 688 C C . LEU A 1 89 ? 2.786 1.947 12.739 1.00 89.31 89 LEU A C 1
ATOM 690 O O . LEU A 1 89 ? 2.426 0.929 13.323 1.00 89.31 89 LEU A O 1
ATOM 694 N N . LYS A 1 90 ? 2.183 3.129 12.912 1.00 91.38 90 LYS A N 1
ATOM 695 C CA . LYS A 1 90 ? 1.034 3.316 13.805 1.00 91.38 90 LYS A CA 1
ATOM 696 C C . LYS A 1 90 ? -0.177 2.482 13.379 1.00 91.38 90 LYS A C 1
ATOM 698 O O . LYS A 1 90 ? -0.859 1.913 14.219 1.00 91.38 90 LYS A O 1
ATOM 703 N N . VAL A 1 91 ? -0.454 2.393 12.079 1.00 91.38 91 VAL A N 1
ATOM 704 C CA . VAL A 1 91 ? -1.538 1.533 11.578 1.00 91.38 91 VAL A CA 1
ATOM 705 C C . VAL A 1 91 ? -1.261 0.065 11.899 1.00 91.38 91 VAL A C 1
ATOM 707 O O . VAL A 1 91 ? -2.155 -0.631 12.373 1.00 91.38 91 VAL A O 1
ATOM 710 N N . VAL A 1 92 ? -0.031 -0.405 11.675 1.00 89.25 92 VAL A N 1
ATOM 711 C CA . VAL A 1 92 ? 0.352 -1.791 11.976 1.00 89.25 92 VAL A CA 1
ATOM 712 C C . VAL A 1 92 ? 0.221 -2.080 13.473 1.00 89.25 92 VAL A C 1
ATOM 714 O O . VAL A 1 92 ? -0.345 -3.112 13.830 1.00 89.25 92 VAL A O 1
ATOM 717 N N . SER A 1 93 ? 0.651 -1.167 14.350 1.00 89.56 93 SER A N 1
ATOM 718 C CA . SER A 1 93 ? 0.511 -1.356 15.799 1.00 89.56 93 SER A CA 1
ATOM 719 C C . SER A 1 93 ? -0.955 -1.455 16.228 1.00 89.56 93 SER A C 1
ATOM 721 O O . SER A 1 93 ? -1.312 -2.379 16.954 1.00 89.56 93 SER A O 1
ATOM 723 N N . THR A 1 94 ? -1.836 -0.588 15.713 1.00 91.50 94 THR A N 1
ATOM 724 C CA . THR A 1 94 ? -3.276 -0.657 16.026 1.00 91.50 94 THR A CA 1
ATOM 725 C C . THR A 1 94 ? -3.896 -1.977 15.559 1.00 91.50 94 THR A C 1
ATOM 727 O O . THR A 1 94 ? -4.706 -2.571 16.274 1.00 91.50 94 THR A O 1
ATOM 730 N N . VAL A 1 95 ? -3.481 -2.492 14.396 1.00 90.56 95 VAL A N 1
ATOM 731 C CA . VAL A 1 95 ? -3.944 -3.799 13.907 1.00 90.56 95 VAL A CA 1
ATOM 732 C C . VAL A 1 95 ? -3.470 -4.933 14.817 1.00 90.56 95 VAL A C 1
ATOM 734 O O . VAL A 1 95 ? -4.263 -5.822 15.116 1.00 90.56 95 VAL A O 1
ATOM 737 N N . LEU A 1 96 ? -2.224 -4.909 15.293 1.00 86.44 96 LEU A N 1
ATOM 738 C CA . LEU A 1 96 ? -1.698 -5.950 16.185 1.00 86.44 96 LEU A CA 1
ATOM 739 C C . LEU A 1 96 ? -2.373 -5.938 17.566 1.00 86.44 96 LEU A C 1
ATOM 741 O O . LEU A 1 96 ? -2.673 -6.996 18.115 1.00 86.44 96 LEU A O 1
ATOM 745 N N . GLU A 1 97 ? -2.661 -4.756 18.109 1.00 86.50 97 GLU A N 1
ATOM 746 C CA . GLU A 1 97 ? -3.263 -4.603 19.439 1.00 86.50 97 GLU A CA 1
ATOM 747 C C . GLU A 1 97 ? -4.781 -4.847 19.426 1.00 86.50 97 GLU A C 1
ATOM 749 O O . GLU A 1 97 ? -5.321 -5.636 20.209 1.00 86.50 97 GLU A O 1
ATOM 754 N N . VAL A 1 98 ? -5.489 -4.171 18.518 1.00 84.38 98 VAL A N 1
ATOM 755 C CA . VAL A 1 98 ? -6.958 -4.085 18.513 1.00 84.38 98 VAL A CA 1
ATOM 756 C C . VAL A 1 98 ? -7.583 -4.983 17.443 1.00 84.38 98 VAL A C 1
ATOM 758 O O . VAL A 1 98 ? -8.763 -5.327 17.542 1.00 84.38 98 VAL A O 1
ATOM 761 N N . GLY A 1 99 ? -6.811 -5.397 16.435 1.00 86.31 99 GLY A N 1
ATOM 762 C CA . GLY A 1 99 ? -7.306 -6.125 15.263 1.00 86.31 99 GLY A CA 1
ATOM 763 C C . GLY A 1 99 ? -7.932 -5.221 14.195 1.00 86.31 99 GLY A C 1
ATOM 764 O O . GLY A 1 99 ? -8.461 -5.716 13.205 1.00 86.31 99 GLY A O 1
ATOM 765 N N . LEU A 1 100 ? -7.904 -3.898 14.376 1.00 87.81 100 LEU A N 1
ATOM 766 C CA . LEU A 1 100 ? -8.523 -2.926 13.473 1.00 87.81 100 LEU A CA 1
ATOM 767 C C . LEU A 1 100 ? -7.499 -1.868 13.055 1.00 87.81 100 LEU A C 1
ATOM 769 O O . LEU A 1 100 ? -6.613 -1.522 13.822 1.00 87.81 100 LEU A O 1
ATOM 773 N N . ILE A 1 101 ? -7.642 -1.320 11.846 1.00 90.31 101 ILE A N 1
ATOM 774 C CA . ILE A 1 101 ? -6.782 -0.220 11.358 1.00 90.31 101 ILE A CA 1
ATOM 775 C C . ILE A 1 101 ? -7.050 1.079 12.133 1.00 90.31 101 ILE A C 1
ATOM 777 O O . ILE A 1 101 ? -6.157 1.904 12.303 1.00 90.31 101 ILE A O 1
ATOM 781 N N . GLN A 1 102 ?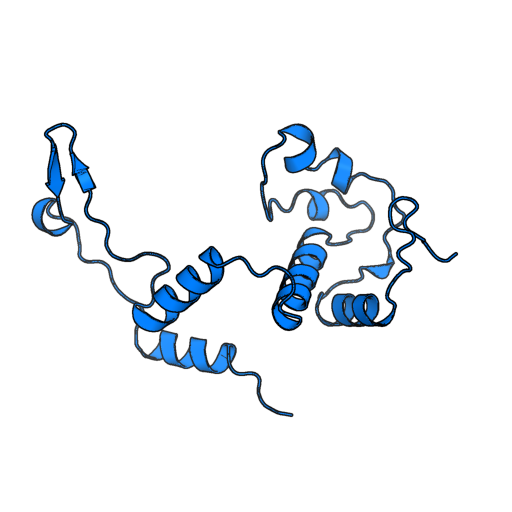 -8.290 1.274 12.581 1.00 89.56 102 GLN A N 1
ATOM 782 C CA . GLN A 1 102 ? -8.709 2.410 13.392 1.00 89.56 102 GLN A CA 1
ATOM 783 C C . GLN A 1 102 ? -9.551 1.911 14.558 1.00 89.56 102 GLN A C 1
ATOM 785 O O . GLN A 1 102 ? -10.375 1.009 14.404 1.00 89.56 102 GLN A O 1
ATOM 790 N N . GLU A 1 103 ? -9.353 2.529 15.715 1.00 86.62 103 GLU A N 1
ATOM 791 C CA . GLU A 1 103 ? -10.159 2.284 16.905 1.00 86.62 103 GLU A CA 1
ATOM 792 C C . GLU A 1 103 ? -11.545 2.918 16.783 1.00 86.62 103 GLU A C 1
ATOM 794 O O . GLU A 1 103 ? -11.780 3.777 15.927 1.00 86.62 103 GLU A O 1
ATOM 799 N N . GLU A 1 104 ? -12.464 2.521 17.665 1.00 86.25 104 GLU A N 1
ATOM 800 C CA . GLU A 1 104 ? -13.791 3.126 17.733 1.00 86.25 104 GLU A CA 1
ATOM 801 C C . GLU A 1 104 ? -13.667 4.641 17.947 1.00 86.25 104 GLU A C 1
ATOM 803 O O . GLU A 1 104 ? -13.159 5.110 18.964 1.00 86.25 104 GLU A O 1
ATOM 808 N N . GLN A 1 105 ? -14.099 5.411 16.949 1.00 88.00 105 GLN A N 1
ATOM 809 C CA . GLN A 1 105 ? -14.016 6.865 16.983 1.00 88.00 105 GLN A CA 1
ATOM 810 C C . GLN A 1 105 ? -15.254 7.450 17.657 1.00 88.00 105 GLN A C 1
ATOM 812 O O . GLN A 1 105 ? -16.381 7.026 17.383 1.00 88.00 105 GLN A O 1
ATOM 817 N N . LYS A 1 106 ? -15.036 8.481 18.473 1.00 90.25 106 LYS A N 1
ATOM 818 C CA . LYS A 1 106 ? -16.106 9.350 18.963 1.00 90.25 106 LYS A CA 1
ATOM 819 C C . LYS A 1 106 ? -16.340 10.456 17.949 1.00 90.25 106 LYS A C 1
ATOM 821 O O . LYS A 1 106 ? -15.377 11.031 17.440 1.00 90.25 106 LYS A O 1
ATOM 826 N N . VAL A 1 107 ? -17.597 10.762 17.651 1.00 89.44 107 VAL A N 1
ATOM 827 C CA . VAL A 1 107 ? -17.939 11.811 16.681 1.00 89.44 107 VAL A CA 1
ATOM 828 C C . VAL A 1 107 ? -18.571 12.997 17.387 1.00 89.44 107 VAL A C 1
ATOM 830 O O . VAL A 1 107 ? -19.483 12.838 18.193 1.00 89.44 107 VAL A O 1
ATOM 833 N N . THR A 1 108 ? -18.091 14.198 17.079 1.00 91.50 108 THR A N 1
ATOM 834 C CA . THR A 1 108 ? -18.681 15.438 17.591 1.00 91.50 108 THR A CA 1
ATOM 835 C C . THR A 1 108 ? -19.750 15.925 16.619 1.00 91.50 108 THR A C 1
ATOM 837 O O . THR A 1 108 ? -19.475 16.114 15.432 1.00 91.50 108 THR A O 1
ATOM 840 N N . SER A 1 109 ? -20.975 16.117 17.108 1.00 88.62 109 SER A N 1
ATOM 841 C CA . SER A 1 109 ? -22.080 16.666 16.318 1.00 88.62 109 SER A CA 1
ATOM 842 C C . SER A 1 109 ? -21.910 18.170 16.077 1.00 88.62 109 SER A C 1
ATOM 844 O O . SER A 1 109 ? -21.064 18.838 16.671 1.00 88.62 109 SER A O 1
ATOM 846 N N . ARG A 1 110 ? -22.765 18.726 15.214 1.00 91.19 110 ARG A N 1
ATOM 847 C CA . ARG A 1 110 ? -22.876 20.176 14.977 1.00 91.19 110 ARG A CA 1
ATOM 848 C C . ARG A 1 110 ? -23.252 20.946 16.240 1.00 91.19 110 ARG A C 1
ATOM 850 O O . ARG A 1 110 ? -22.862 22.098 16.377 1.00 91.19 110 ARG A O 1
ATOM 857 N N . ASP A 1 111 ? -23.947 20.282 17.156 1.00 90.62 111 ASP A N 1
ATOM 858 C CA . ASP A 1 111 ? -24.356 20.826 18.451 1.00 90.62 111 ASP A CA 1
ATOM 859 C C . ASP A 1 111 ? -23.242 20.719 19.516 1.00 90.62 111 ASP A C 1
ATOM 861 O O . ASP A 1 111 ? -23.486 20.945 20.695 1.00 90.62 111 ASP A O 1
ATOM 865 N N . PHE A 1 112 ? -22.010 20.377 19.107 1.00 87.94 112 PHE A N 1
ATOM 866 C CA . PHE A 1 112 ? -20.821 20.197 19.957 1.00 87.94 112 PHE A CA 1
ATOM 867 C C . PHE A 1 112 ? -20.911 19.075 21.002 1.00 87.94 112 PHE A C 1
ATOM 869 O O . PHE A 1 112 ? -20.040 18.951 21.861 1.00 87.94 112 PHE A O 1
ATOM 876 N N . GLU A 1 113 ? -21.909 18.203 20.895 1.00 90.00 113 GLU A N 1
ATOM 877 C CA . GLU A 1 113 ? -22.011 16.998 21.713 1.00 90.00 113 GLU A CA 1
ATOM 878 C C . GLU A 1 113 ? -21.193 15.847 21.114 1.00 90.00 113 GLU A C 1
ATOM 880 O O . GLU A 1 113 ? -21.145 15.669 19.894 1.00 90.00 113 GLU A O 1
ATOM 885 N N . VAL A 1 114 ? -20.540 15.067 21.977 1.00 90.50 114 VAL A N 1
ATOM 886 C CA . VAL A 1 114 ? -19.745 13.895 21.589 1.00 90.50 114 VAL A CA 1
ATOM 887 C C . VAL A 1 114 ? -20.615 12.652 21.689 1.00 90.50 114 VAL A C 1
ATOM 889 O O . VAL A 1 114 ? -21.183 12.380 22.746 1.00 90.50 114 VAL A O 1
ATOM 892 N N . TYR A 1 115 ? -20.678 11.898 20.595 1.00 89.62 115 TYR A N 1
ATOM 893 C CA . TYR A 1 115 ? -21.468 10.684 20.489 1.00 89.62 115 TYR A CA 1
ATOM 894 C C . TYR A 1 115 ? -20.587 9.459 20.263 1.00 89.62 115 TYR A C 1
ATOM 896 O O . TYR A 1 115 ? -19.755 9.419 19.351 1.00 89.62 115 TYR A O 1
ATOM 904 N N . ASP A 1 116 ? -20.852 8.438 21.069 1.00 90.00 116 ASP A N 1
ATOM 905 C CA . ASP A 1 116 ? -20.362 7.078 20.892 1.00 90.00 116 ASP A CA 1
ATOM 906 C C . ASP A 1 116 ? -21.419 6.211 20.186 1.00 90.00 116 ASP A C 1
ATOM 908 O O . ASP A 1 116 ? -22.609 6.537 20.136 1.00 90.00 116 ASP A O 1
ATOM 912 N N . ARG A 1 117 ? -21.001 5.057 19.652 1.00 90.25 117 ARG A N 1
ATOM 913 C CA . ARG A 1 117 ? -21.894 4.133 18.924 1.00 90.25 117 ARG A CA 1
ATOM 914 C C . ARG A 1 117 ? -23.105 3.697 19.751 1.00 90.25 117 ARG A C 1
ATOM 916 O O . ARG A 1 117 ? -24.190 3.562 19.195 1.00 90.25 117 ARG A O 1
ATOM 923 N N . GLU A 1 118 ? -22.931 3.517 21.061 1.00 89.44 118 GLU A N 1
ATOM 924 C CA . GLU A 1 118 ? -24.012 3.136 21.979 1.00 89.44 118 GLU A CA 1
ATOM 925 C C . GLU A 1 118 ? -25.077 4.237 22.098 1.00 89.44 118 GLU A C 1
ATOM 927 O O . GLU A 1 118 ? -26.266 3.944 22.014 1.00 89.44 118 GLU A O 1
ATOM 932 N N . GLN A 1 119 ? -24.669 5.509 22.199 1.00 89.12 119 GLN A N 1
ATOM 933 C CA . GLN A 1 119 ? -25.593 6.652 22.275 1.00 89.12 119 GLN A CA 1
ATOM 934 C C . GLN A 1 119 ? -26.386 6.842 20.975 1.00 89.12 119 GLN A C 1
ATOM 936 O O . GLN A 1 119 ? -27.507 7.343 20.992 1.00 89.12 119 GLN A O 1
ATOM 941 N N . LEU A 1 120 ? -25.816 6.406 19.851 1.00 89.56 120 LEU A N 1
ATOM 942 C CA . LEU A 1 120 ? -26.463 6.401 18.540 1.00 89.56 120 LEU A CA 1
ATOM 943 C C . LEU A 1 120 ? -27.291 5.131 18.276 1.00 89.56 120 LEU A C 1
ATOM 945 O O . LEU A 1 120 ? -27.799 4.965 17.168 1.00 89.56 120 LEU A O 1
ATOM 949 N N . ASN A 1 121 ? -27.426 4.229 19.258 1.00 90.44 121 ASN A N 1
ATOM 950 C CA . ASN A 1 121 ? -28.070 2.918 19.109 1.00 90.44 121 ASN A CA 1
ATOM 951 C C . ASN A 1 121 ? -27.505 2.089 17.936 1.00 90.44 121 ASN A C 1
ATOM 953 O O . ASN A 1 121 ? -28.230 1.344 17.273 1.00 90.44 121 ASN A O 1
ATOM 957 N N . LEU A 1 122 ? -26.205 2.218 17.659 1.00 91.56 122 LEU A N 1
ATOM 958 C CA . LEU A 1 122 ? -25.524 1.463 16.613 1.00 91.56 122 LEU A CA 1
ATOM 959 C C . LEU A 1 122 ? -24.975 0.133 17.156 1.00 91.56 122 LEU A C 1
ATOM 961 O O . LEU A 1 122 ? -24.555 0.059 18.313 1.00 91.56 122 LEU A O 1
ATOM 965 N N . PRO A 1 123 ? -24.888 -0.916 16.317 1.00 91.19 123 PRO A N 1
ATOM 966 C CA . PRO A 1 123 ? -24.266 -2.176 16.708 1.00 91.19 123 PRO A CA 1
ATOM 967 C C . PRO A 1 123 ? -22.804 -1.997 17.133 1.00 91.19 123 PRO A C 1
ATOM 969 O O . PRO A 1 123 ? -22.066 -1.200 16.534 1.00 91.19 123 PRO A O 1
ATOM 972 N N . LYS A 1 124 ? -22.368 -2.783 18.125 1.00 88.56 124 LYS A N 1
ATOM 973 C CA . LYS A 1 124 ? -20.955 -2.865 18.527 1.00 88.56 124 LYS A CA 1
ATOM 974 C C . LYS A 1 124 ? -20.107 -3.411 17.383 1.00 88.56 124 LYS A C 1
ATOM 976 O O . LYS A 1 124 ? -20.581 -4.220 16.585 1.00 88.56 124 LYS A O 1
ATOM 981 N N . ILE A 1 125 ? -18.864 -2.949 17.287 1.00 86.94 125 ILE A N 1
ATOM 982 C CA . ILE A 1 125 ? -17.951 -3.417 16.246 1.00 86.94 125 ILE A CA 1
ATOM 983 C C . ILE A 1 125 ? -17.413 -4.789 16.654 1.00 86.94 125 ILE A C 1
ATOM 985 O O . ILE A 1 125 ? -16.897 -4.968 17.757 1.00 86.94 125 ILE A O 1
ATOM 989 N N . SER A 1 126 ? -17.539 -5.764 15.753 1.00 85.38 126 SER A N 1
ATOM 990 C CA . SER A 1 126 ? -16.889 -7.061 15.921 1.00 85.38 126 SER A CA 1
ATOM 991 C C . SER A 1 126 ? -15.397 -6.895 15.677 1.00 85.38 126 SER A C 1
ATOM 993 O O . SER A 1 126 ? -14.990 -6.442 14.606 1.00 85.38 126 SER A O 1
ATOM 995 N N . LYS A 1 127 ? -14.583 -7.266 16.662 1.00 84.94 127 LYS A N 1
ATOM 996 C CA . LYS A 1 127 ? -13.132 -7.370 16.486 1.00 84.94 127 LYS A CA 1
ATOM 997 C C . LYS A 1 127 ? -12.796 -8.739 15.886 1.00 84.94 127 LYS A C 1
ATOM 999 O O . LYS A 1 127 ? -13.589 -9.666 16.060 1.00 84.94 127 LYS A O 1
ATOM 1004 N N . PRO A 1 128 ? -11.673 -8.876 15.164 1.00 87.00 128 PRO A N 1
ATOM 1005 C CA . PRO A 1 128 ? -11.205 -10.185 14.733 1.00 87.00 128 PRO A CA 1
ATOM 1006 C C . PRO A 1 128 ? -10.931 -11.090 15.933 1.00 87.00 128 PRO A C 1
ATOM 1008 O O . PRO A 1 128 ? -10.464 -10.622 16.974 1.00 87.00 128 PRO A O 1
ATOM 1011 N N . ASP A 1 129 ? -11.178 -12.383 15.755 1.00 82.88 129 ASP A N 1
ATOM 1012 C CA . ASP A 1 129 ? -10.878 -13.393 16.766 1.00 82.88 129 ASP A CA 1
ATOM 1013 C C . ASP A 1 129 ? -9.365 -13.547 16.978 1.00 82.88 129 ASP A C 1
ATOM 1015 O O . ASP A 1 129 ? -8.550 -13.231 16.108 1.00 82.88 129 ASP A O 1
ATOM 1019 N N . GLU A 1 130 ? -8.973 -14.131 18.110 1.00 84.69 130 GLU A N 1
ATOM 1020 C CA . GLU A 1 130 ? -7.563 -14.404 18.429 1.00 84.69 130 GLU A CA 1
ATOM 1021 C C . GLU A 1 130 ? -6.876 -15.308 17.386 1.00 84.69 130 GLU A C 1
ATOM 1023 O O . GLU A 1 130 ? -5.676 -15.190 17.148 1.00 84.69 130 GLU A O 1
ATOM 1028 N N . ILE A 1 131 ? -7.640 -16.143 16.670 1.00 86.50 131 ILE A N 1
ATOM 1029 C CA . ILE A 1 131 ? -7.134 -16.938 15.538 1.00 86.50 131 ILE A CA 1
ATOM 1030 C C . ILE A 1 131 ? -6.560 -16.030 14.442 1.00 86.50 131 ILE A C 1
ATOM 1032 O O . ILE A 1 131 ? -5.499 -16.321 13.892 1.00 86.50 131 ILE A O 1
ATOM 1036 N N . PHE A 1 132 ? -7.234 -14.919 14.132 1.00 86.12 132 PHE A N 1
ATOM 1037 C CA . PHE A 1 132 ? -6.760 -13.973 13.126 1.00 86.12 132 PHE A CA 1
ATOM 1038 C C . PHE A 1 132 ? -5.436 -13.335 13.552 1.00 86.12 132 PHE A C 1
ATOM 1040 O O . PHE A 1 132 ? -4.508 -13.279 12.750 1.00 86.12 132 PHE A O 1
ATOM 1047 N N . LYS A 1 133 ? -5.327 -12.904 14.815 1.00 82.31 133 LYS A N 1
ATOM 1048 C CA . LYS A 1 133 ? -4.103 -12.285 15.343 1.00 82.31 133 LYS A CA 1
ATOM 1049 C C . LYS A 1 133 ? -2.925 -13.255 15.337 1.00 82.31 133 LYS A C 1
ATOM 1051 O O . LYS A 1 133 ? -1.842 -12.884 14.900 1.00 82.31 133 LYS A O 1
ATOM 1056 N N . ASN A 1 134 ? -3.153 -14.502 15.744 1.00 86.06 134 ASN A N 1
ATOM 1057 C CA . ASN A 1 134 ? -2.121 -15.538 15.725 1.00 86.06 134 ASN A CA 1
ATOM 1058 C C . ASN A 1 134 ? -1.634 -15.818 14.300 1.00 86.06 134 ASN A C 1
ATOM 1060 O O . ASN A 1 134 ? -0.432 -15.838 14.056 1.00 86.06 134 ASN A O 1
ATOM 1064 N N . ASN A 1 135 ? -2.555 -15.957 13.342 1.00 87.44 135 ASN A N 1
ATOM 1065 C CA . ASN A 1 135 ? -2.191 -16.152 11.939 1.00 87.44 135 ASN A CA 1
ATOM 1066 C C . ASN A 1 135 ? -1.453 -14.938 11.361 1.00 87.44 135 ASN A C 1
ATOM 1068 O O . ASN A 1 135 ? -0.512 -15.103 10.592 1.00 87.44 135 ASN A O 1
ATOM 1072 N N . LEU A 1 136 ? -1.857 -13.721 11.735 1.00 85.12 136 LEU A N 1
ATOM 1073 C CA . LEU A 1 136 ? -1.175 -12.501 11.314 1.00 85.12 136 LEU A CA 1
ATOM 1074 C C . LEU A 1 136 ? 0.258 -12.446 11.854 1.00 85.12 136 LEU A C 1
ATOM 1076 O O . LEU A 1 136 ? 1.165 -12.102 11.105 1.00 85.12 136 LEU A O 1
ATOM 1080 N N . LEU A 1 137 ? 0.472 -12.814 13.120 1.00 84.50 137 LEU A N 1
ATOM 1081 C CA . LEU A 1 137 ? 1.810 -12.887 13.710 1.00 84.50 137 LEU A CA 1
ATOM 1082 C C . LEU A 1 137 ? 2.685 -13.912 12.988 1.00 84.50 137 LEU A C 1
ATOM 1084 O O . LEU A 1 137 ? 3.799 -13.567 12.612 1.00 84.50 137 LEU A O 1
ATOM 1088 N N . ILE A 1 138 ? 2.152 -15.110 12.715 1.00 86.81 138 ILE A N 1
ATOM 1089 C CA . ILE A 1 138 ? 2.852 -16.151 11.944 1.00 86.81 138 ILE A CA 1
ATOM 1090 C C . ILE A 1 138 ? 3.269 -15.626 10.563 1.00 86.81 138 ILE A C 1
ATOM 1092 O O . ILE A 1 138 ? 4.382 -15.878 10.127 1.00 86.81 138 ILE A O 1
ATOM 1096 N N . LEU A 1 139 ? 2.404 -14.868 9.880 1.00 82.69 139 LEU A N 1
ATOM 1097 C CA . LEU A 1 139 ? 2.712 -14.300 8.561 1.00 82.69 139 LEU A CA 1
ATOM 1098 C C . LEU A 1 139 ? 3.746 -13.164 8.598 1.00 82.69 139 LEU A C 1
ATOM 1100 O O . LEU A 1 139 ? 4.393 -12.906 7.584 1.00 82.69 139 LEU A O 1
ATOM 1104 N N . LEU A 1 140 ? 3.855 -12.443 9.716 1.00 78.31 140 LEU A N 1
ATOM 1105 C CA . LEU A 1 140 ? 4.787 -11.323 9.875 1.00 78.31 140 LEU A CA 1
ATOM 1106 C C . LEU A 1 140 ? 6.173 -11.770 10.346 1.00 78.31 140 LEU A C 1
ATOM 1108 O O . LEU A 1 140 ? 7.148 -11.065 10.097 1.00 78.31 140 LEU A O 1
ATOM 1112 N N . THR A 1 141 ? 6.272 -12.917 11.016 1.00 77.50 141 THR A N 1
ATOM 1113 C CA . THR A 1 141 ? 7.548 -13.550 11.346 1.00 77.50 141 THR A CA 1
ATOM 1114 C C . THR A 1 141 ? 8.007 -14.391 10.158 1.00 77.50 141 THR A C 1
ATOM 1116 O O . THR A 1 141 ? 7.365 -15.401 9.873 1.00 77.50 141 THR A O 1
ATOM 1119 N N . PRO A 1 142 ? 9.077 -14.016 9.438 1.00 61.78 142 PRO A N 1
ATOM 1120 C CA . PRO A 1 142 ? 9.647 -14.921 8.452 1.00 61.78 142 PRO A CA 1
ATOM 1121 C C . PRO A 1 142 ? 10.102 -16.206 9.159 1.00 61.78 142 PRO A C 1
ATOM 1123 O O . PRO A 1 142 ? 10.701 -16.138 10.233 1.00 61.78 142 PRO A O 1
ATOM 1126 N N . GLU A 1 143 ? 9.802 -17.367 8.575 1.00 55.81 143 GLU A N 1
ATOM 1127 C CA . GLU A 1 143 ? 10.484 -18.607 8.947 1.00 55.81 143 GLU A CA 1
ATOM 1128 C C . GLU A 1 143 ? 11.981 -18.393 8.661 1.00 55.81 143 GLU A C 1
ATOM 1130 O O . GLU A 1 143 ? 12.357 -18.017 7.548 1.00 55.81 143 GLU A O 1
ATOM 1135 N N . GLU A 1 144 ? 12.821 -18.514 9.693 1.00 47.97 144 GLU A N 1
ATOM 1136 C CA . GLU A 1 144 ? 14.273 -18.569 9.526 1.00 47.97 144 GLU A CA 1
ATOM 1137 C C . GLU A 1 144 ? 14.612 -19.893 8.823 1.00 47.97 144 GLU A C 1
ATOM 1139 O O . GLU A 1 144 ? 14.653 -20.936 9.475 1.00 47.97 144 GLU A O 1
ATOM 1144 N N . ASP A 1 145 ? 14.831 -19.837 7.509 1.00 37.97 145 ASP A N 1
ATOM 1145 C CA . ASP A 1 145 ? 15.554 -20.856 6.731 1.00 37.97 145 ASP A CA 1
ATOM 1146 C C . ASP A 1 145 ? 16.956 -20.342 6.357 1.00 37.97 145 ASP A C 1
ATOM 1148 O O . ASP A 1 145 ? 17.069 -19.182 5.883 1.00 37.97 145 ASP A O 1
#

Foldseek 3Di:
DWDADPVPRDTDDVVLVVQLPVQQPDCLVPDPPPCPLVVQDPCNVVVDDDQPPQRSQVRDPVNHRVSSSVVSVVVVCVVVVNPDDVLVVLQVVCCLPFVHSDDQDWDQDPVRDTDGCVNVVHDDDDHDDVVVNVVVVVVVDDDDD

Sequence (145 aa):
MTVVDLMSEAKMNVELRSKAIEKGRYELYNCFQCMRCTSGCTSMKLLELKPQCLKCTERCPQDAAPSDLITALRNLAFDMEANVPEAYLKVVSTVLEVGLIQEEQKVTSRDFEVYDREQLNLPKISKPDEIFKNNLLILLTPEED

Radius of gyration: 21.33 Å; chains: 1; bounding box: 53×42×46 Å